Protein AF-A0A0B1T023-F1 (afdb_monomer_lite)

Foldseek 3Di:
DKAWEDEDQDPVCLVVDQQAAHEYEYQHAADDQVVLCVQLACLQVSVVSHHQEYEYEANDNDWPQDHHDDDHCVPRPHYYYYGYNVVSVVVVVCVVVVHTDMDDDDDDDDDDPDDDDDDDDDDDQAADACRPDDDDQDADDDDDPVDDCVVVPVPSVVVSVVVVVVLVVCCVVDVVSGHND

pLDDT: mean 96.01, std 2.74, range [84.12, 98.88]

Organism: Oesophagostomum dentatum (NCBI:txid61180)

InterPro domains:
  IPR007484 Peptidase M28 [PF04389] (120-168)
  IPR039866 Carboxypeptidase Q [PTHR12053] (2-171)

Radius of gyration: 23.07 Å; chains: 1; bounding box: 51×31×62 Å

Sequence (181 aa):
MEGDVVVIQSIAELQTKDLRGKIVVTAQKWNGYGQTVKFRRIAGEAAKYGASAILVKSVTPFSLYTTHTGAGARGSPIPAACITPEEADMIMRWSDRGKRVVINLNITSAESDELVLSRNLVFEIPGSTLPNEVVLLSAHMDSWDIGQGALDDGGGRAAVRAAMLAIKRLAAVDPAFRPKR

Secondary structure (DSSP, 8-state):
-EEEEEEESSTTHHHHS--TTPEEEE-PPP--HHHHGGGGG-HHHHHHTT-SEEEEEPS-SS--SS----SS-TT-SS-EEEE-HHHHHHHHHHHHTT---EEE---------S-------------SS-TT------------TTS--IIIIIHHHHHHHHHHHHHHHHHHH-GGGS---

Structure (mmCIF, N/CA/C/O backbone):
data_AF-A0A0B1T023-F1
#
_entry.id   AF-A0A0B1T023-F1
#
loop_
_atom_site.group_PDB
_atom_site.id
_atom_site.type_symbol
_atom_site.label_atom_id
_atom_site.label_alt_id
_atom_site.label_comp_id
_atom_site.label_asym_id
_atom_site.label_entity_id
_atom_site.label_seq_id
_atom_site.pdbx_PDB_ins_code
_atom_site.Cartn_x
_atom_site.Cartn_y
_atom_site.Cartn_z
_atom_site.occupancy
_atom_site.B_iso_or_equiv
_atom_site.auth_seq_id
_atom_site.auth_comp_id
_atom_site.auth_asym_id
_atom_site.auth_atom_id
_atom_site.pdbx_PDB_model_num
ATOM 1 N N . MET A 1 1 ? -3.428 0.017 23.095 1.00 94.31 1 MET A N 1
ATOM 2 C CA . MET A 1 1 ? -4.788 0.539 23.357 1.00 94.31 1 MET A CA 1
ATOM 3 C C . MET A 1 1 ? -5.791 -0.594 23.252 1.00 94.31 1 MET A C 1
ATOM 5 O O . MET A 1 1 ? -5.494 -1.574 22.591 1.00 94.31 1 MET A O 1
ATOM 9 N N . GLU A 1 2 ? -6.960 -0.473 23.864 1.00 97.00 2 GLU A N 1
ATOM 10 C CA . GLU A 1 2 ? -8.033 -1.464 23.750 1.00 97.00 2 GLU A CA 1
ATOM 11 C C . GLU A 1 2 ? -9.340 -0.747 23.411 1.00 97.00 2 GLU A C 1
ATOM 13 O O . GLU A 1 2 ? -9.563 0.362 23.898 1.00 97.00 2 GLU A O 1
ATOM 18 N N . GLY A 1 3 ? -10.178 -1.335 22.557 1.00 97.12 3 GLY A N 1
ATOM 19 C CA . GLY A 1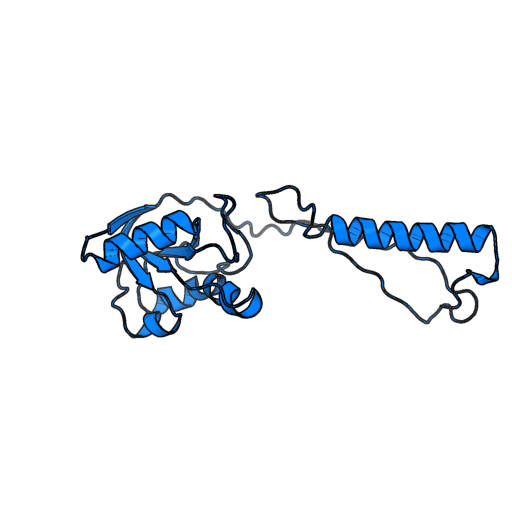 3 ? -11.423 -0.691 22.154 1.00 97.12 3 GLY A CA 1
ATOM 20 C C . GLY A 1 3 ? -12.441 -1.626 21.518 1.00 97.12 3 GLY A C 1
ATOM 21 O O . GLY A 1 3 ? -12.101 -2.644 20.911 1.00 97.12 3 GLY A O 1
ATOM 22 N N . ASP A 1 4 ? -13.709 -1.243 21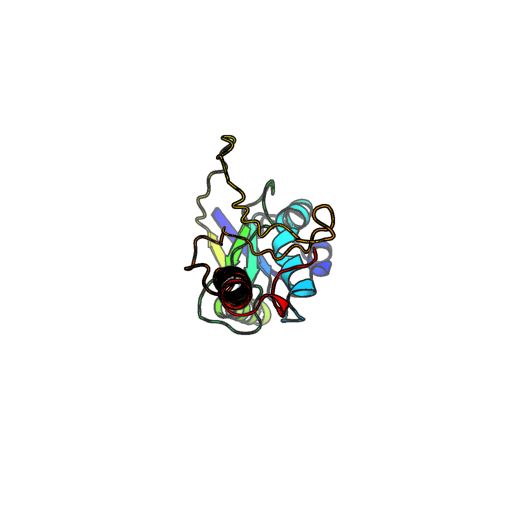.655 1.00 98.50 4 ASP A N 1
ATOM 23 C CA . ASP A 1 4 ? -14.821 -1.854 20.933 1.00 98.50 4 ASP A CA 1
ATOM 24 C C . ASP A 1 4 ? -14.682 -1.633 19.427 1.00 98.50 4 ASP A C 1
ATOM 26 O O . ASP A 1 4 ? -14.278 -0.558 18.977 1.00 98.50 4 ASP A O 1
ATOM 30 N N . VAL A 1 5 ? -15.062 -2.642 18.650 1.00 98.62 5 VAL A N 1
ATOM 31 C CA . VAL A 1 5 ? -14.980 -2.602 17.190 1.00 98.62 5 VAL A CA 1
ATOM 32 C C . VAL A 1 5 ? -16.276 -2.101 16.565 1.00 98.62 5 VAL A C 1
ATOM 34 O O . VAL A 1 5 ? -17.370 -2.530 16.934 1.00 98.62 5 VAL A O 1
ATOM 37 N N . VAL A 1 6 ? -16.142 -1.261 15.538 1.00 98.69 6 VAL A N 1
ATOM 38 C CA . VAL A 1 6 ? -17.184 -1.046 14.528 1.00 98.69 6 VAL A CA 1
ATOM 39 C C . VAL A 1 6 ? -16.657 -1.456 13.165 1.00 98.69 6 VAL A C 1
ATOM 41 O O . VAL A 1 6 ? -15.620 -0.979 12.713 1.00 98.69 6 VAL A O 1
ATOM 44 N N . VAL A 1 7 ? -17.398 -2.334 12.493 1.00 98.69 7 VAL A N 1
ATOM 45 C CA . VAL A 1 7 ? -17.078 -2.762 11.131 1.00 98.69 7 VAL A CA 1
ATOM 46 C C . VAL A 1 7 ? -17.731 -1.818 10.128 1.00 98.69 7 VAL A C 1
ATOM 48 O O . VAL A 1 7 ? -18.893 -1.461 10.311 1.00 98.69 7 VAL A O 1
ATOM 51 N N . ILE A 1 8 ? -17.029 -1.444 9.059 1.00 98.69 8 ILE A N 1
ATOM 52 C CA . ILE A 1 8 ? -17.592 -0.717 7.910 1.00 98.69 8 ILE A CA 1
ATOM 53 C C . ILE A 1 8 ? -17.310 -1.473 6.612 1.00 98.69 8 ILE A C 1
ATOM 55 O O . ILE A 1 8 ? -16.223 -2.022 6.440 1.00 98.69 8 ILE A O 1
ATOM 59 N N . GLN A 1 9 ? -18.255 -1.492 5.674 1.00 98.19 9 GLN A N 1
ATOM 60 C CA . GLN A 1 9 ? -18.055 -2.089 4.342 1.00 98.19 9 GLN A CA 1
ATOM 61 C C . GLN A 1 9 ? -17.913 -1.020 3.247 1.00 98.19 9 GLN A C 1
ATOM 63 O O . GLN A 1 9 ? -17.374 -1.287 2.172 1.00 98.19 9 GLN A O 1
ATOM 68 N N . SER A 1 10 ? -18.347 0.206 3.536 1.00 98.19 10 SER A N 1
ATOM 69 C CA . SER A 1 10 ? -18.256 1.389 2.688 1.00 98.19 10 SER A CA 1
ATOM 70 C C . SER A 1 10 ? -17.691 2.583 3.465 1.00 98.19 10 SER A C 1
ATOM 72 O O . SER A 1 10 ? -17.861 2.691 4.676 1.00 98.19 10 SER A O 1
ATOM 74 N N . ILE A 1 11 ? -17.031 3.513 2.769 1.00 98.06 11 ILE A N 1
ATOM 75 C CA . ILE A 1 11 ? -16.500 4.740 3.394 1.00 98.06 11 ILE A CA 1
ATOM 76 C C . ILE A 1 11 ? -17.640 5.645 3.899 1.00 98.06 11 ILE A C 1
ATOM 78 O O . ILE A 1 11 ? -17.478 6.333 4.900 1.00 98.06 11 ILE A O 1
ATOM 82 N N . ALA A 1 12 ? -18.810 5.609 3.251 1.00 98.06 12 ALA A N 1
ATOM 83 C CA . ALA A 1 12 ? -19.979 6.386 3.665 1.00 98.06 12 ALA A CA 1
ATOM 84 C C . ALA A 1 12 ? -20.467 6.025 5.081 1.00 98.06 12 ALA A C 1
ATOM 86 O O . ALA A 1 12 ? -20.990 6.883 5.786 1.00 98.06 12 ALA A O 1
ATOM 87 N N . GLU A 1 13 ? -20.235 4.788 5.539 1.00 98.56 13 GLU A N 1
ATOM 88 C CA . GLU A 1 13 ? -20.618 4.357 6.889 1.00 98.56 13 GLU A CA 1
ATOM 89 C C . GLU A 1 13 ? -19.864 5.088 8.009 1.00 98.56 13 GLU A C 1
ATOM 91 O O . GLU A 1 13 ? -20.314 5.041 9.154 1.00 98.56 13 GLU A O 1
ATOM 96 N N . LEU A 1 14 ? -18.769 5.801 7.701 1.00 98.12 14 LEU A N 1
ATOM 97 C CA . LEU A 1 14 ? -18.094 6.664 8.677 1.00 98.12 14 LEU A CA 1
ATOM 98 C C . LEU A 1 14 ? -19.027 7.747 9.240 1.00 98.12 14 LEU A C 1
ATOM 100 O O . LEU A 1 14 ? -18.895 8.122 10.399 1.00 98.12 14 LEU A O 1
ATOM 104 N N . GLN A 1 15 ? -19.979 8.219 8.431 1.00 97.19 15 GLN A N 1
ATOM 105 C CA . GLN A 1 15 ? -20.943 9.256 8.809 1.00 97.19 15 GLN A CA 1
ATOM 106 C C . GLN A 1 15 ? -22.160 8.710 9.552 1.00 97.19 15 GLN A C 1
ATOM 108 O O . GLN A 1 15 ? -22.822 9.450 10.275 1.00 97.19 15 GLN A O 1
ATOM 113 N N . THR A 1 16 ? -22.493 7.436 9.341 1.00 97.44 16 THR A N 1
ATOM 114 C CA . THR A 1 16 ? -23.757 6.859 9.813 1.00 97.44 16 THR A CA 1
ATOM 115 C C . THR A 1 16 ? -23.594 5.997 11.060 1.00 97.44 16 THR A C 1
ATOM 117 O O . THR A 1 16 ? -24.581 5.744 11.747 1.00 97.44 16 THR A O 1
ATOM 120 N N . LYS A 1 17 ? -22.385 5.498 11.350 1.00 97.56 17 LYS A N 1
ATOM 121 C CA . LYS A 1 17 ? -22.105 4.678 12.538 1.00 97.56 17 LYS A CA 1
ATOM 122 C C . LYS A 1 17 ? -21.493 5.513 13.659 1.00 97.56 17 LYS A C 1
ATOM 124 O O . LYS A 1 17 ? -20.743 6.448 13.410 1.00 97.56 17 LYS A O 1
ATOM 129 N N . ASP A 1 18 ? -21.774 5.139 14.907 1.00 97.75 18 ASP A N 1
ATOM 130 C CA . ASP A 1 18 ? -21.119 5.751 16.067 1.00 97.75 18 ASP A CA 1
ATOM 131 C C . ASP A 1 18 ? -19.695 5.209 16.216 1.00 97.75 18 ASP A C 1
ATOM 133 O O . ASP A 1 18 ? -19.504 4.061 16.623 1.00 97.75 18 ASP A O 1
ATOM 137 N N . LEU A 1 19 ? -18.702 6.032 15.875 1.00 98.44 19 LEU A N 1
ATOM 138 C CA . LEU A 1 19 ? -17.286 5.662 15.909 1.00 98.44 19 LEU A CA 1
ATOM 139 C C . LEU A 1 19 ? -16.563 6.136 17.173 1.00 98.44 19 LEU A C 1
ATOM 141 O O . LEU A 1 19 ? -15.397 5.795 17.358 1.00 98.44 19 LEU A O 1
ATOM 145 N N . ARG A 1 20 ? -17.225 6.898 18.054 1.00 98.31 20 ARG A N 1
ATOM 146 C CA . ARG A 1 20 ? -16.575 7.570 19.189 1.00 98.31 20 ARG A CA 1
ATOM 147 C C . ARG A 1 20 ? -15.873 6.572 20.111 1.00 98.31 20 ARG A C 1
ATOM 149 O O . ARG A 1 20 ? -16.510 5.724 20.733 1.00 98.31 20 ARG A O 1
ATOM 156 N N . GLY A 1 21 ? -14.547 6.682 20.186 1.00 98.12 21 GLY A N 1
ATOM 157 C CA . GLY A 1 21 ? -13.669 5.820 20.978 1.00 98.12 21 GLY A CA 1
ATOM 158 C C . GLY A 1 21 ? -13.440 4.419 20.399 1.00 98.12 21 GLY A C 1
ATOM 159 O O . GLY A 1 21 ? -12.708 3.634 21.000 1.00 98.12 21 GLY A O 1
ATOM 160 N N . LYS A 1 22 ? -14.028 4.086 19.245 1.00 98.69 22 LYS A N 1
ATOM 161 C CA . LYS A 1 22 ? -14.036 2.725 18.693 1.00 98.69 22 LYS A CA 1
ATOM 162 C C . LYS A 1 22 ? -12.913 2.488 17.692 1.00 98.69 22 LYS A C 1
ATOM 164 O O . LYS A 1 22 ? -12.470 3.403 16.997 1.00 98.69 22 LYS A O 1
ATOM 169 N N . ILE A 1 23 ? -12.507 1.228 17.582 1.00 98.81 23 ILE A N 1
ATOM 170 C CA . ILE A 1 23 ? -11.591 0.756 16.545 1.00 98.81 23 ILE A CA 1
ATOM 171 C C . ILE A 1 23 ? -12.423 0.435 15.304 1.00 98.81 23 ILE A C 1
ATOM 173 O O . ILE A 1 23 ? -13.300 -0.431 15.330 1.00 98.81 23 ILE A O 1
ATOM 177 N N . VAL A 1 24 ? -12.160 1.137 14.206 1.00 98.81 24 VAL A N 1
ATOM 178 C CA . VAL A 1 24 ? -12.829 0.876 12.930 1.00 98.81 24 VAL A CA 1
ATOM 179 C C . VAL A 1 24 ? -12.142 -0.295 12.244 1.00 98.81 24 VAL A C 1
ATOM 181 O O . VAL A 1 24 ? -10.935 -0.261 12.039 1.00 98.81 24 VAL A O 1
ATOM 184 N N . VAL A 1 25 ? -12.898 -1.312 11.846 1.00 98.88 25 VAL A N 1
ATOM 185 C CA . VAL A 1 25 ? -12.404 -2.405 10.999 1.00 98.88 25 VAL A CA 1
ATOM 186 C C . VAL A 1 25 ? -13.079 -2.296 9.641 1.00 98.88 25 VAL A C 1
ATOM 188 O O . VAL A 1 25 ? -14.305 -2.317 9.547 1.00 98.88 25 VAL A O 1
ATOM 191 N N . THR A 1 26 ? -12.307 -2.167 8.568 1.00 98.69 26 THR A N 1
ATOM 192 C CA . THR A 1 26 ? -12.884 -2.164 7.221 1.00 98.69 26 THR A CA 1
ATOM 193 C C . THR A 1 26 ? -13.065 -3.604 6.743 1.00 98.69 26 THR A C 1
ATOM 195 O O . THR A 1 26 ? -12.195 -4.442 6.946 1.00 98.69 26 THR A O 1
ATOM 198 N N . ALA A 1 27 ? -14.195 -3.904 6.111 1.00 98.19 27 ALA A N 1
ATOM 199 C CA . ALA A 1 27 ? -14.528 -5.209 5.538 1.00 98.19 27 ALA A CA 1
ATOM 200 C C . ALA A 1 27 ? -15.093 -5.042 4.118 1.00 98.19 27 ALA A C 1
ATOM 202 O O . ALA A 1 27 ? -16.066 -5.673 3.710 1.00 98.19 27 ALA A O 1
ATOM 203 N N . GLN A 1 28 ? -14.494 -4.128 3.357 1.00 97.75 28 GLN A N 1
ATOM 204 C CA . GLN A 1 28 ? -14.904 -3.821 1.996 1.00 97.75 28 GLN A CA 1
ATOM 205 C C . GLN A 1 28 ? -14.749 -5.029 1.065 1.00 97.75 28 GLN A C 1
ATOM 207 O O . GLN A 1 28 ? -13.818 -5.833 1.188 1.00 97.75 28 GLN A O 1
ATOM 212 N N . LYS A 1 29 ? -15.632 -5.123 0.069 1.00 96.75 29 LYS A N 1
ATOM 213 C CA . LYS A 1 29 ? -15.466 -6.068 -1.040 1.00 96.75 29 LYS A CA 1
ATOM 214 C C . LYS A 1 29 ? -14.379 -5.571 -1.994 1.00 96.75 29 LYS A C 1
ATOM 216 O O . LYS A 1 29 ? -14.196 -4.365 -2.179 1.00 96.75 29 LYS A O 1
ATOM 221 N N . TRP A 1 30 ? -13.667 -6.505 -2.618 1.00 96.62 30 TRP A N 1
ATOM 222 C CA . TRP A 1 30 ? -12.748 -6.169 -3.700 1.00 96.62 30 TRP A CA 1
ATOM 223 C C . TRP A 1 30 ? -13.525 -5.597 -4.891 1.00 96.62 30 TRP A C 1
ATOM 225 O O . TRP A 1 30 ? -14.492 -6.202 -5.347 1.00 96.62 30 TRP A O 1
ATOM 235 N N . ASN A 1 31 ? -13.093 -4.440 -5.394 1.00 96.00 31 ASN A N 1
ATOM 236 C CA . ASN A 1 31 ? -13.679 -3.799 -6.573 1.00 96.00 31 ASN A CA 1
ATOM 237 C C . ASN A 1 31 ? -12.587 -3.156 -7.445 1.00 96.00 31 ASN A C 1
ATOM 239 O O . ASN A 1 31 ? -12.691 -2.010 -7.885 1.00 96.00 31 ASN A O 1
ATOM 243 N N . GLY A 1 32 ? -11.481 -3.883 -7.615 1.00 97.56 32 GLY A N 1
ATOM 244 C CA . GLY A 1 32 ? -10.278 -3.375 -8.265 1.00 97.56 32 GLY A CA 1
ATOM 245 C C . GLY A 1 32 ? -9.433 -2.477 -7.357 1.00 97.56 32 GLY A C 1
ATOM 246 O O . GLY A 1 32 ? -9.931 -1.801 -6.451 1.00 97.56 32 GLY A O 1
ATOM 247 N N . TYR A 1 33 ? -8.127 -2.441 -7.635 1.00 96.62 33 TYR A N 1
ATOM 248 C CA . TYR A 1 33 ? -7.147 -1.765 -6.781 1.00 96.62 33 TYR A CA 1
ATOM 249 C C . TYR A 1 33 ? -7.496 -0.289 -6.553 1.00 96.62 33 TYR A C 1
ATOM 251 O O . TYR A 1 33 ? -7.549 0.163 -5.414 1.00 96.62 33 TYR A O 1
ATOM 259 N N . GLY A 1 34 ? -7.805 0.456 -7.622 1.00 97.25 34 GLY A N 1
ATOM 260 C CA . GLY A 1 34 ? -8.056 1.900 -7.547 1.00 97.25 34 GLY A CA 1
ATOM 261 C C . GLY A 1 34 ? -9.245 2.299 -6.664 1.00 97.25 34 GLY A C 1
ATOM 262 O O . GLY A 1 34 ? -9.216 3.362 -6.045 1.00 97.25 34 GLY A O 1
ATOM 263 N N . GLN A 1 35 ? -10.276 1.454 -6.558 1.00 97.25 35 GLN A N 1
ATOM 264 C CA . GLN A 1 35 ? -11.399 1.711 -5.652 1.00 97.25 35 GLN A CA 1
ATOM 265 C C . GLN A 1 35 ? -11.093 1.222 -4.237 1.00 97.25 35 GLN A C 1
ATOM 267 O O . GLN A 1 35 ? -11.305 1.957 -3.274 1.00 97.25 35 GLN A O 1
ATOM 272 N N . THR A 1 36 ? -10.554 0.010 -4.098 1.00 97.75 36 THR A N 1
ATOM 273 C CA . THR A 1 36 ? -10.318 -0.605 -2.787 1.00 97.75 36 THR A CA 1
ATOM 274 C C . THR A 1 36 ? -9.192 0.092 -2.008 1.00 97.75 36 THR A C 1
ATOM 276 O O . THR A 1 36 ? -9.291 0.222 -0.789 1.00 97.75 36 THR A O 1
ATOM 279 N N . VAL A 1 37 ? -8.170 0.645 -2.675 1.00 97.69 37 VAL A N 1
ATOM 280 C CA . VAL A 1 37 ? -7.057 1.358 -2.014 1.00 97.69 37 VAL A CA 1
ATOM 281 C C . VAL A 1 37 ? -7.497 2.625 -1.273 1.00 97.69 37 VAL A C 1
ATOM 283 O O . VAL A 1 37 ? -6.799 3.086 -0.371 1.00 97.69 37 VAL A O 1
ATOM 286 N N . LYS A 1 38 ? -8.678 3.176 -1.588 1.00 97.81 38 LYS A N 1
ATOM 287 C CA . LYS A 1 38 ? -9.225 4.361 -0.908 1.00 97.81 38 LYS A CA 1
ATOM 288 C C . LYS A 1 38 ? -9.393 4.138 0.597 1.00 97.81 38 LYS A C 1
ATOM 290 O O . LYS A 1 38 ? -9.134 5.057 1.365 1.00 97.81 38 LYS A O 1
ATOM 295 N N . PHE A 1 39 ? -9.719 2.916 1.028 1.00 98.31 39 PHE A N 1
ATOM 296 C CA . PHE A 1 39 ? -9.842 2.568 2.449 1.00 98.31 39 PHE A CA 1
ATOM 297 C C . PHE A 1 39 ? -8.514 2.673 3.218 1.00 98.31 39 PHE A C 1
ATOM 299 O O . PHE A 1 39 ? -8.521 2.889 4.423 1.00 98.31 39 PHE A O 1
ATOM 306 N N . ARG A 1 40 ? -7.356 2.613 2.546 1.00 97.12 40 ARG A N 1
ATOM 307 C CA . ARG A 1 40 ? -6.052 2.830 3.199 1.00 97.12 40 ARG A CA 1
ATOM 308 C C . ARG A 1 40 ? -5.830 4.293 3.611 1.00 97.12 40 ARG A C 1
ATOM 310 O O . ARG A 1 40 ? -4.931 4.576 4.392 1.00 97.12 40 ARG A O 1
ATOM 317 N N . ARG A 1 41 ? -6.634 5.224 3.079 1.00 97.06 41 ARG A N 1
ATOM 318 C CA . ARG A 1 41 ? -6.459 6.681 3.220 1.00 97.06 41 ARG A CA 1
ATOM 319 C C . ARG A 1 41 ? -7.477 7.360 4.136 1.00 97.06 41 ARG A C 1
ATOM 321 O O . ARG A 1 41 ? -7.475 8.580 4.241 1.00 97.06 41 ARG A O 1
ATOM 328 N N . ILE A 1 42 ? -8.359 6.598 4.783 1.00 97.94 42 ILE A N 1
ATOM 329 C CA . ILE A 1 42 ? -9.476 7.167 5.558 1.00 97.94 42 ILE A CA 1
ATOM 330 C C . ILE A 1 42 ? -9.187 7.318 7.054 1.00 97.94 42 ILE A C 1
ATOM 332 O O . ILE A 1 42 ? -10.087 7.705 7.786 1.00 97.94 42 ILE A O 1
ATOM 336 N N . ALA A 1 43 ? -7.966 7.051 7.527 1.00 97.81 43 ALA A N 1
ATOM 337 C CA . ALA A 1 43 ? -7.638 7.149 8.953 1.00 97.81 43 ALA A CA 1
ATOM 338 C C . ALA A 1 43 ? -7.921 8.555 9.519 1.00 97.81 43 ALA A C 1
ATOM 340 O O . ALA A 1 43 ? -8.653 8.697 10.497 1.00 97.81 43 ALA A O 1
ATOM 341 N N . GLY A 1 44 ? -7.450 9.601 8.831 1.00 97.88 44 GLY A N 1
ATOM 342 C CA . GLY A 1 44 ? -7.730 10.986 9.218 1.00 97.88 44 GLY A CA 1
ATOM 343 C C . GLY A 1 44 ? -9.210 11.368 9.116 1.00 97.88 44 GLY A C 1
ATOM 344 O O . GLY A 1 44 ? -9.684 12.175 9.907 1.00 97.88 44 GLY A O 1
ATOM 345 N N . GLU A 1 45 ? -9.959 10.774 8.184 1.00 98.00 45 GLU A N 1
ATOM 346 C CA . GLU A 1 45 ? -11.401 11.018 8.059 1.00 98.00 45 GLU A CA 1
ATOM 347 C C . GLU A 1 45 ? -12.182 10.333 9.186 1.00 98.00 45 GLU A C 1
ATOM 349 O O . GLU A 1 45 ? -13.002 10.966 9.840 1.00 98.00 45 GLU A O 1
ATOM 354 N N . ALA A 1 46 ? -11.876 9.068 9.482 1.00 98.50 46 ALA A N 1
ATOM 355 C CA . ALA A 1 46 ? -12.478 8.325 10.584 1.00 98.50 46 ALA A CA 1
ATOM 356 C C . ALA A 1 46 ? -12.228 9.010 11.939 1.00 98.50 46 ALA A C 1
ATOM 358 O O . ALA A 1 46 ? -13.122 9.044 12.788 1.00 98.50 46 ALA A O 1
ATOM 359 N N . ALA A 1 47 ? -11.050 9.617 12.122 1.00 98.38 47 ALA A N 1
ATOM 360 C CA . ALA A 1 47 ? -10.726 10.385 13.320 1.00 98.38 47 ALA A CA 1
ATOM 361 C C . ALA A 1 47 ? -11.677 11.573 13.553 1.00 98.38 47 ALA A C 1
ATOM 363 O O . ALA A 1 47 ? -12.041 11.840 14.697 1.00 98.38 47 ALA A O 1
ATOM 364 N N . LYS A 1 48 ? -12.150 12.250 12.494 1.00 98.19 48 LYS A N 1
ATOM 365 C CA . LYS A 1 48 ? -13.120 13.362 12.613 1.00 98.19 48 LYS A CA 1
ATOM 366 C C . LYS A 1 48 ? -14.456 12.916 13.211 1.00 98.19 48 LYS A C 1
ATOM 368 O O . LYS A 1 48 ? -15.135 13.713 13.848 1.00 98.19 48 LYS A O 1
ATOM 373 N N . TYR A 1 49 ? -14.810 11.645 13.031 1.00 98.31 49 TYR A N 1
ATOM 374 C CA . TYR A 1 49 ? -16.008 11.020 13.598 1.00 98.31 49 TYR A CA 1
ATOM 375 C C . TYR A 1 49 ? -15.747 10.342 14.957 1.00 98.31 49 TYR A C 1
ATOM 377 O O . TYR A 1 49 ? -1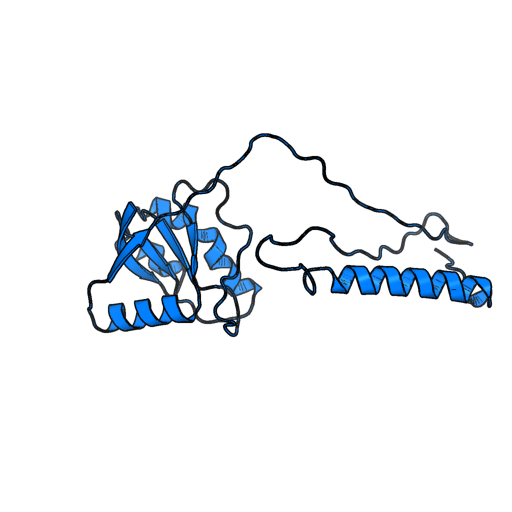6.636 9.707 15.523 1.00 98.31 49 TYR A O 1
ATOM 385 N N . GLY A 1 50 ? -14.539 10.493 15.512 1.00 98.06 50 GLY A N 1
ATOM 386 C CA . GLY A 1 50 ? -14.176 10.029 16.849 1.00 98.06 50 GLY A CA 1
ATOM 387 C C . GLY A 1 50 ? -13.615 8.610 16.920 1.00 98.06 50 GLY A C 1
ATOM 388 O O . GLY A 1 50 ? -13.470 8.102 18.032 1.00 98.06 50 GLY A O 1
ATOM 389 N N . ALA A 1 51 ? -13.294 7.972 15.787 1.00 98.69 51 ALA A N 1
ATOM 390 C CA . ALA A 1 51 ? -12.578 6.695 15.792 1.00 98.69 51 ALA A CA 1
ATOM 391 C C . ALA A 1 51 ? -11.256 6.821 16.562 1.00 98.69 51 ALA A C 1
ATOM 393 O O . ALA A 1 51 ? -10.591 7.850 16.483 1.00 98.69 51 ALA A O 1
ATOM 394 N N . SER A 1 52 ? -10.867 5.773 17.286 1.00 98.25 52 SER A N 1
ATOM 395 C CA . SER A 1 52 ? -9.632 5.750 18.080 1.00 98.25 52 SER A CA 1
ATOM 396 C C . SER A 1 52 ? -8.480 5.031 17.368 1.00 98.25 52 SER A C 1
ATOM 398 O O . SER A 1 52 ? -7.317 5.305 17.652 1.00 98.25 52 SER A O 1
ATOM 400 N N . ALA A 1 53 ? -8.793 4.151 16.414 1.00 98.38 53 ALA A N 1
ATOM 401 C CA . ALA A 1 53 ? -7.855 3.512 15.494 1.00 98.38 53 ALA A CA 1
ATOM 402 C C . ALA A 1 53 ? -8.599 2.995 14.255 1.00 98.38 53 ALA A C 1
ATOM 404 O O . ALA A 1 53 ? -9.829 2.873 14.270 1.00 98.38 53 ALA A O 1
ATOM 405 N N . ILE A 1 54 ? -7.858 2.625 13.208 1.00 98.44 54 ILE A N 1
ATOM 406 C CA . ILE A 1 54 ? -8.417 1.919 12.052 1.00 98.44 54 ILE A CA 1
ATOM 407 C C . ILE A 1 54 ? -7.577 0.705 11.643 1.00 98.44 54 ILE A C 1
ATOM 409 O O . ILE A 1 54 ? -6.358 0.773 11.511 1.00 98.44 54 ILE A O 1
ATOM 413 N N . LEU A 1 55 ? -8.251 -0.414 11.401 1.00 98.62 55 LEU A N 1
ATOM 414 C CA . LEU A 1 55 ? -7.693 -1.629 10.829 1.00 98.62 55 LEU A CA 1
ATOM 415 C C . LEU A 1 55 ? -8.313 -1.847 9.454 1.00 98.62 55 LEU A C 1
ATOM 417 O O . LEU A 1 55 ? -9.516 -2.063 9.310 1.00 98.62 55 LEU A O 1
ATOM 421 N N . VAL A 1 56 ? -7.485 -1.748 8.426 1.00 98.50 56 VAL A N 1
ATOM 422 C CA . VAL A 1 56 ? -7.912 -1.799 7.034 1.00 98.50 56 VAL A CA 1
ATOM 423 C C . VAL A 1 56 ? -7.772 -3.226 6.522 1.00 98.50 56 VAL A C 1
ATOM 425 O O . VAL A 1 56 ? -6.681 -3.795 6.548 1.00 98.50 56 VAL A O 1
ATOM 428 N N . LYS A 1 57 ? -8.852 -3.815 6.007 1.00 98.50 57 LYS A N 1
ATOM 429 C CA . LYS A 1 57 ? -8.763 -5.063 5.245 1.00 98.50 57 LYS A CA 1
ATOM 430 C C . LYS A 1 57 ? -7.815 -4.870 4.070 1.00 98.50 57 LYS A C 1
ATOM 432 O O . LYS A 1 57 ? -7.997 -3.948 3.270 1.00 98.50 57 LYS A O 1
ATOM 437 N N . SER A 1 58 ? -6.829 -5.754 3.968 1.00 97.94 58 SER A N 1
ATOM 438 C CA . SER A 1 58 ? -5.801 -5.712 2.930 1.00 97.94 58 SER A CA 1
ATOM 439 C C . SER A 1 58 ? -6.391 -5.546 1.526 1.00 97.94 58 SER A C 1
ATOM 441 O O . SER A 1 58 ? -7.377 -6.183 1.153 1.00 97.94 58 SER A O 1
ATOM 443 N N . VAL A 1 59 ? -5.776 -4.662 0.737 1.00 97.12 59 VAL A N 1
ATOM 444 C CA . VAL A 1 59 ? -6.261 -4.238 -0.587 1.00 97.12 59 VAL A CA 1
ATOM 445 C C . VAL A 1 59 ? -5.858 -5.277 -1.637 1.00 97.12 59 VAL A C 1
ATOM 447 O O . VAL A 1 59 ? -4.966 -5.042 -2.443 1.00 97.12 59 VAL A O 1
ATOM 450 N N . THR A 1 60 ? -6.453 -6.463 -1.594 1.00 95.69 60 THR A N 1
ATOM 451 C CA . THR A 1 60 ? -6.097 -7.583 -2.478 1.00 95.69 60 THR A CA 1
ATOM 452 C C . THR A 1 60 ? -7.343 -8.380 -2.881 1.00 95.69 60 THR A C 1
ATOM 454 O O . THR A 1 60 ? -8.274 -8.479 -2.077 1.00 95.69 60 THR A O 1
ATOM 457 N N . PRO A 1 61 ? -7.409 -8.934 -4.109 1.00 95.00 61 PRO A N 1
ATOM 458 C CA . PRO A 1 61 ? -8.521 -9.790 -4.529 1.00 95.00 61 PRO A CA 1
ATOM 459 C C . PRO A 1 61 ? -8.535 -11.157 -3.836 1.00 95.00 61 PRO A C 1
ATOM 461 O O . PRO A 1 61 ? -9.602 -11.742 -3.677 1.00 95.00 61 PRO A O 1
ATOM 464 N N . PHE A 1 62 ? -7.370 -11.669 -3.437 1.00 92.50 62 PHE A N 1
ATOM 465 C CA . PHE A 1 62 ? -7.222 -12.939 -2.726 1.00 92.50 62 PHE A CA 1
ATOM 466 C C . PHE A 1 62 ? -6.182 -12.801 -1.615 1.00 92.50 62 PHE A C 1
ATOM 468 O O . PHE A 1 62 ? -5.311 -11.931 -1.666 1.00 92.50 62 PHE A O 1
ATOM 475 N N . SER A 1 63 ? -6.279 -13.650 -0.599 1.00 92.94 63 SER A N 1
ATOM 476 C CA . SER A 1 63 ? -5.366 -13.614 0.535 1.00 92.94 63 SER A CA 1
ATOM 477 C C . SER A 1 63 ? -4.209 -14.589 0.359 1.00 92.94 63 SER A C 1
ATOM 479 O O . SER A 1 63 ? -4.382 -15.691 -0.159 1.00 92.94 63 SER A O 1
ATOM 481 N N . LEU A 1 64 ? -3.042 -14.179 0.844 1.00 92.19 64 LEU A N 1
ATOM 482 C CA . LEU A 1 64 ? -1.891 -15.044 1.100 1.00 92.19 64 LEU A CA 1
ATOM 483 C C . LEU A 1 64 ? -1.651 -15.220 2.607 1.00 92.19 64 LEU A C 1
ATOM 485 O O . LEU A 1 64 ? -0.570 -15.633 3.014 1.00 92.19 64 LEU A O 1
ATOM 489 N N . TYR A 1 65 ? -2.640 -14.864 3.434 1.00 93.69 65 TYR A N 1
ATOM 490 C CA . TYR A 1 65 ? -2.498 -14.734 4.884 1.00 93.69 65 TYR A CA 1
ATOM 491 C C . TYR A 1 65 ? -1.404 -13.731 5.291 1.00 93.69 65 TYR A C 1
ATOM 493 O O . TYR A 1 65 ? -0.721 -13.872 6.304 1.00 93.69 65 TYR A O 1
ATOM 501 N N . THR A 1 66 ? -1.235 -12.696 4.470 1.00 93.44 66 THR A N 1
ATOM 502 C CA . THR A 1 66 ? -0.311 -11.583 4.685 1.00 93.44 66 THR A CA 1
ATOM 503 C C . THR A 1 66 ? -1.064 -10.263 4.615 1.00 93.44 66 THR A C 1
ATOM 505 O O . THR A 1 66 ? -2.135 -10.156 4.006 1.00 93.44 66 THR A O 1
ATOM 508 N N . THR A 1 67 ? -0.515 -9.239 5.262 1.00 95.38 67 THR A N 1
ATOM 509 C CA . THR A 1 67 ? -1.062 -7.887 5.189 1.00 95.38 67 THR A CA 1
ATOM 510 C C . THR A 1 67 ? -0.552 -7.177 3.941 1.00 95.38 67 THR A C 1
ATOM 512 O O . THR A 1 67 ? 0.552 -7.423 3.465 1.00 95.38 67 THR A O 1
ATOM 515 N N . HIS A 1 68 ? -1.358 -6.272 3.392 1.00 96.19 68 HIS A N 1
ATOM 516 C CA . HIS A 1 68 ? -0.966 -5.459 2.246 1.00 96.19 68 HIS A CA 1
ATOM 517 C C . HIS A 1 68 ? -0.686 -4.023 2.692 1.00 96.19 68 HIS A C 1
ATOM 519 O O . HIS A 1 68 ? -1.585 -3.177 2.718 1.00 96.19 68 HIS A O 1
ATOM 525 N N . THR A 1 69 ? 0.571 -3.768 3.064 1.00 95.25 69 THR A N 1
ATOM 526 C CA . THR A 1 69 ? 1.021 -2.442 3.503 1.00 95.25 69 THR A CA 1
ATOM 527 C C . THR A 1 69 ? 0.952 -1.403 2.379 1.00 95.25 69 THR A C 1
ATOM 529 O O . THR A 1 69 ? 0.744 -1.709 1.202 1.00 95.25 69 THR A O 1
ATOM 532 N N . GLY A 1 70 ? 1.086 -0.138 2.757 1.00 95.19 70 GLY A N 1
ATOM 533 C CA . GLY A 1 70 ? 1.376 0.934 1.827 1.00 95.19 70 GLY A CA 1
ATOM 534 C C . GLY A 1 70 ? 1.010 2.317 2.347 1.00 95.19 70 GLY A C 1
ATOM 535 O O . GLY A 1 70 ? 0.386 2.473 3.395 1.00 95.19 70 GLY A O 1
ATOM 536 N N . ALA A 1 71 ? 1.348 3.342 1.569 1.00 93.81 71 ALA A N 1
ATOM 537 C CA . ALA A 1 71 ? 1.076 4.723 1.940 1.00 93.81 71 ALA A CA 1
ATOM 538 C C . ALA A 1 71 ? -0.436 4.985 2.070 1.00 93.81 71 ALA A C 1
ATOM 540 O O . ALA A 1 71 ? -1.235 4.580 1.211 1.00 93.81 71 ALA A O 1
ATOM 541 N N . GLY A 1 72 ? -0.823 5.717 3.117 1.00 92.00 72 GLY A N 1
ATOM 542 C CA . GLY A 1 72 ? -2.200 6.190 3.273 1.00 92.00 72 GLY A CA 1
ATOM 543 C C . GLY A 1 72 ? -2.557 6.832 4.612 1.00 92.00 72 GLY A C 1
ATOM 544 O O . GLY A 1 72 ? -3.508 7.602 4.649 1.00 92.00 72 GLY A O 1
ATOM 545 N N . ALA A 1 73 ? -1.788 6.589 5.676 1.00 92.94 73 ALA A N 1
ATOM 546 C CA . ALA A 1 73 ? -2.094 7.112 7.012 1.00 92.94 73 ALA A CA 1
ATOM 547 C C . ALA A 1 73 ? -1.030 8.064 7.591 1.00 92.94 73 ALA A C 1
ATOM 549 O O . ALA A 1 73 ? -1.089 8.398 8.771 1.00 92.94 73 ALA A O 1
ATOM 550 N N . ARG A 1 74 ? -0.061 8.513 6.782 1.00 91.12 74 ARG A N 1
ATOM 551 C CA . ARG A 1 74 ? 0.954 9.483 7.224 1.00 91.12 74 ARG A CA 1
ATOM 552 C C . ARG A 1 74 ? 0.275 10.774 7.699 1.00 91.12 74 ARG A C 1
ATOM 554 O O . ARG A 1 74 ? -0.599 11.285 7.002 1.00 91.12 74 ARG A O 1
ATOM 561 N N . GLY A 1 75 ? 0.661 11.273 8.874 1.00 90.00 75 GLY A N 1
ATOM 562 C CA . GLY A 1 75 ? 0.049 12.452 9.500 1.00 90.00 75 GLY A CA 1
ATOM 563 C C . GLY A 1 75 ? -1.364 12.235 10.062 1.00 90.00 75 GLY A C 1
ATOM 564 O O . GLY A 1 75 ? -2.007 13.197 10.475 1.00 90.00 75 GLY A O 1
ATOM 565 N N . SER A 1 76 ? -1.878 10.998 10.078 1.00 93.81 76 SER A N 1
ATOM 566 C CA . SER A 1 76 ? -3.148 10.679 10.739 1.00 93.81 76 SER A CA 1
ATOM 567 C C . SER A 1 76 ? -3.030 10.866 12.259 1.00 93.81 76 SER A C 1
ATOM 569 O O . SER A 1 76 ? -2.055 10.391 12.840 1.00 93.81 76 SER A O 1
ATOM 571 N N . PRO A 1 77 ? -4.029 11.469 12.935 1.00 95.06 77 PRO A N 1
ATOM 572 C CA . PRO A 1 77 ? -4.022 11.620 14.393 1.00 95.06 77 PRO A CA 1
ATOM 573 C C . PRO A 1 77 ? -4.337 10.313 15.139 1.00 95.06 77 PRO A C 1
ATOM 575 O O . PRO A 1 77 ? -4.240 10.268 16.362 1.00 95.06 77 PRO A O 1
ATOM 578 N N . ILE A 1 78 ? -4.745 9.261 14.418 1.00 96.56 78 ILE A N 1
ATOM 579 C CA . ILE A 1 78 ? -5.038 7.936 14.973 1.00 96.56 78 ILE A CA 1
ATOM 580 C C . ILE A 1 78 ? -4.206 6.856 14.278 1.00 96.56 78 ILE A C 1
ATOM 582 O O . ILE A 1 78 ? -3.953 6.975 13.070 1.00 96.56 78 ILE A O 1
ATOM 586 N N . PRO A 1 79 ? -3.813 5.791 15.000 1.00 96.38 79 PRO A N 1
ATOM 587 C CA . PRO A 1 79 ? -3.065 4.687 14.423 1.00 96.38 79 PRO A CA 1
ATOM 588 C C . PRO A 1 79 ? -3.887 3.949 13.365 1.00 96.38 79 PRO A C 1
ATOM 590 O O . PRO A 1 79 ? -5.102 3.759 13.494 1.00 96.38 79 PRO A O 1
ATOM 593 N N . ALA A 1 80 ? -3.190 3.502 12.324 1.00 96.81 80 ALA A N 1
ATOM 594 C CA . ALA A 1 80 ? -3.756 2.737 11.229 1.00 96.81 80 ALA A CA 1
ATOM 595 C C . ALA A 1 80 ? -2.849 1.555 10.886 1.00 96.81 80 ALA A C 1
ATOM 597 O O . ALA A 1 80 ? -1.639 1.722 10.754 1.00 96.81 80 ALA A O 1
ATOM 598 N N . ALA A 1 81 ? -3.435 0.378 10.693 1.00 96.94 81 ALA A N 1
ATOM 599 C CA . ALA A 1 81 ? -2.724 -0.800 10.205 1.00 96.94 81 ALA A CA 1
ATOM 600 C C . ALA A 1 81 ? -3.582 -1.566 9.201 1.00 96.94 81 ALA A C 1
ATOM 602 O O . ALA A 1 81 ? -4.800 -1.399 9.155 1.00 96.94 81 ALA A O 1
ATOM 603 N N . CYS A 1 82 ? -2.950 -2.412 8.392 1.00 97.12 82 CYS A N 1
ATOM 604 C CA . CYS A 1 82 ? -3.672 -3.376 7.570 1.00 97.12 82 CYS A CA 1
ATOM 605 C C . CYS A 1 82 ? -3.776 -4.713 8.308 1.00 97.12 82 CYS A C 1
ATOM 607 O O . CYS A 1 82 ? -2.828 -5.119 8.972 1.00 97.12 82 CYS A O 1
ATOM 609 N N . ILE A 1 83 ? -4.904 -5.398 8.145 1.00 98.00 83 ILE A N 1
ATOM 610 C CA . ILE A 1 83 ? -5.132 -6.771 8.614 1.00 98.00 83 ILE A CA 1
ATOM 611 C C . ILE A 1 83 ? -5.437 -7.685 7.428 1.00 98.00 83 ILE A C 1
ATOM 613 O O . ILE A 1 83 ? -5.740 -7.216 6.318 1.00 98.00 83 ILE A O 1
ATOM 617 N N . THR A 1 84 ? -5.331 -8.992 7.633 1.00 97.94 84 THR A N 1
ATOM 618 C CA . THR A 1 84 ? -5.621 -9.968 6.578 1.00 97.94 84 THR A CA 1
ATOM 619 C C . THR A 1 84 ? -7.106 -9.928 6.180 1.00 97.94 84 THR A C 1
ATOM 621 O O . THR A 1 84 ? -7.965 -9.527 6.978 1.00 97.94 84 THR A O 1
ATOM 624 N N . PRO A 1 85 ? -7.455 -10.328 4.942 1.00 98.06 85 PRO A N 1
ATOM 625 C CA . PRO A 1 85 ? -8.846 -10.526 4.548 1.00 98.06 85 PRO A CA 1
ATOM 626 C C . PRO A 1 85 ? -9.616 -11.459 5.489 1.00 98.06 85 PRO A C 1
ATOM 628 O O . PRO A 1 85 ? -10.767 -11.176 5.816 1.00 98.06 85 PRO A O 1
ATOM 631 N N . GLU A 1 86 ? -8.970 -12.525 5.961 1.00 98.12 86 GLU A N 1
ATOM 632 C CA . GLU A 1 86 ? -9.536 -13.514 6.874 1.00 98.12 86 GLU A CA 1
ATOM 633 C C . GLU A 1 86 ? -9.961 -12.897 8.205 1.00 98.12 86 GLU A C 1
ATOM 635 O O . GLU A 1 86 ? -11.089 -13.124 8.647 1.00 98.12 86 GLU A O 1
ATOM 640 N N . GLU A 1 87 ? -9.079 -12.112 8.830 1.00 98.25 87 GLU A N 1
ATOM 641 C CA . GLU A 1 87 ? -9.348 -11.447 10.108 1.00 98.25 87 GLU A CA 1
ATOM 642 C C . GLU A 1 87 ? -10.490 -10.441 9.975 1.00 98.25 87 GLU A C 1
ATOM 644 O O . GLU A 1 87 ? -11.432 -10.470 10.768 1.00 98.25 87 GLU A O 1
ATOM 649 N N . ALA A 1 88 ? -10.449 -9.594 8.942 1.00 98.44 88 ALA A N 1
ATOM 650 C CA . ALA A 1 88 ? -11.502 -8.616 8.688 1.00 98.44 88 ALA A CA 1
ATOM 651 C C . ALA A 1 88 ? -12.867 -9.292 8.488 1.00 98.44 88 ALA A C 1
ATOM 653 O O . ALA A 1 88 ? -13.863 -8.895 9.099 1.00 98.44 88 ALA A O 1
ATOM 654 N N . ASP A 1 89 ? -12.912 -10.357 7.684 1.00 97.81 89 ASP A N 1
ATOM 655 C CA . ASP A 1 89 ? -14.152 -11.076 7.401 1.00 97.81 89 ASP A CA 1
ATOM 656 C C . ASP A 1 89 ? -14.632 -11.885 8.615 1.00 97.81 89 ASP A C 1
ATOM 658 O O . ASP A 1 89 ? -15.836 -12.026 8.830 1.00 97.81 89 ASP A O 1
ATOM 662 N N . MET A 1 90 ? -13.722 -12.404 9.445 1.00 98.19 90 MET A N 1
ATOM 663 C CA . MET A 1 90 ? -14.063 -13.047 10.717 1.00 98.19 90 MET A CA 1
ATOM 664 C C . MET A 1 90 ? -14.710 -12.058 11.688 1.00 98.19 90 MET A C 1
ATOM 666 O O . MET A 1 90 ? -15.773 -12.357 12.240 1.00 98.19 90 MET A O 1
ATOM 670 N N . ILE A 1 91 ? -14.098 -10.885 11.863 1.00 98.69 91 ILE A N 1
ATOM 671 C CA . ILE A 1 91 ? -14.606 -9.814 12.725 1.00 98.69 91 ILE A CA 1
ATOM 672 C C . ILE A 1 91 ? -15.981 -9.350 12.236 1.00 98.69 91 ILE A C 1
ATOM 674 O O . ILE A 1 91 ? -16.909 -9.255 13.041 1.00 98.69 91 ILE A O 1
ATOM 678 N N . MET A 1 92 ? -16.145 -9.147 10.924 1.00 98.50 92 MET A N 1
ATOM 679 C CA . MET A 1 92 ? -17.438 -8.830 10.313 1.00 98.50 92 MET A CA 1
ATOM 680 C C . MET A 1 92 ? -18.490 -9.887 10.653 1.00 98.50 92 MET A C 1
ATOM 682 O O . MET A 1 92 ? -19.528 -9.549 11.211 1.00 98.50 92 MET A O 1
ATOM 686 N N . ARG A 1 93 ? -18.197 -11.179 10.447 1.00 98.56 93 ARG A N 1
ATOM 687 C CA . ARG A 1 93 ? -19.140 -12.263 10.777 1.00 98.56 93 ARG A CA 1
ATOM 688 C C . ARG A 1 93 ? -19.514 -12.309 12.261 1.00 98.56 93 ARG A C 1
ATOM 690 O O . ARG A 1 93 ? -20.621 -12.730 12.593 1.00 98.56 93 ARG A O 1
ATOM 697 N N . TRP A 1 94 ? -18.613 -11.963 13.183 1.00 98.50 94 TRP A N 1
ATOM 698 C CA . TRP A 1 94 ? -18.967 -11.846 14.605 1.00 98.50 94 TRP A CA 1
ATOM 699 C C . TRP A 1 94 ? -19.860 -10.638 14.876 1.00 98.50 94 TRP A C 1
ATOM 701 O O . TRP A 1 94 ? -20.860 -10.789 15.580 1.00 98.50 94 TRP A O 1
ATOM 711 N N . SER A 1 95 ? -19.542 -9.488 14.282 1.00 97.31 95 SER A N 1
ATOM 712 C CA . SER A 1 95 ? -20.345 -8.270 14.397 1.00 97.31 95 SER A CA 1
ATOM 713 C C . SER A 1 95 ? -21.761 -8.464 13.839 1.00 97.31 95 SER A C 1
ATOM 715 O O . SER A 1 95 ? -22.725 -8.148 14.532 1.00 97.31 95 SER A O 1
ATOM 717 N N . ASP A 1 96 ? -21.903 -9.105 12.674 1.00 97.62 96 ASP A N 1
ATOM 718 C CA . ASP A 1 96 ? -23.196 -9.427 12.045 1.00 97.62 96 ASP A CA 1
ATOM 719 C C . ASP A 1 96 ? -24.057 -10.362 12.910 1.00 97.62 96 ASP A C 1
ATOM 721 O O . ASP A 1 96 ? -25.284 -10.317 12.873 1.00 97.62 96 ASP A O 1
ATOM 725 N N . ARG A 1 97 ? -23.422 -11.198 13.742 1.00 98.25 97 ARG A N 1
ATOM 726 C CA . ARG A 1 97 ? -24.095 -12.050 14.739 1.00 98.25 97 ARG A CA 1
ATOM 727 C C . ARG A 1 97 ? -24.409 -11.323 16.053 1.00 98.25 97 ARG A C 1
ATOM 729 O O . ARG A 1 97 ? -24.736 -11.980 17.043 1.00 98.25 97 ARG A O 1
ATOM 736 N N . GLY A 1 98 ? -24.249 -10.001 16.102 1.00 97.50 98 GLY A N 1
ATOM 737 C CA . GLY A 1 98 ? -24.470 -9.182 17.295 1.00 97.50 98 GLY A CA 1
ATOM 738 C C . GLY A 1 98 ? -23.469 -9.446 18.421 1.00 97.50 98 GLY A C 1
ATOM 739 O O . GLY A 1 98 ? -23.753 -9.141 19.579 1.00 97.50 98 GLY A O 1
ATOM 740 N N . LYS A 1 99 ? -22.310 -10.054 18.129 1.00 98.06 99 LYS A N 1
ATOM 741 C CA . LYS A 1 99 ? -21.276 -10.290 19.143 1.00 98.06 99 LYS A CA 1
ATOM 742 C C . LYS A 1 99 ? -20.459 -9.020 19.350 1.00 98.06 99 LYS A C 1
ATOM 744 O O . LYS A 1 99 ? -20.013 -8.395 18.390 1.00 98.06 99 LYS A O 1
ATOM 749 N N . ARG A 1 100 ? -20.220 -8.681 20.618 1.00 97.62 100 ARG A N 1
ATOM 750 C CA . ARG A 1 100 ? -19.268 -7.637 20.995 1.00 97.62 100 ARG A CA 1
ATOM 751 C C . ARG A 1 100 ? -17.857 -8.116 20.661 1.00 97.62 100 ARG A C 1
ATOM 753 O O . ARG A 1 100 ? -17.429 -9.148 21.174 1.00 97.62 100 ARG A O 1
ATOM 760 N N . VAL A 1 101 ? -17.154 -7.366 19.820 1.00 98.44 101 VAL A N 1
ATOM 761 C CA . VAL A 1 101 ? -15.747 -7.607 19.491 1.00 98.44 101 VAL A CA 1
ATOM 762 C C . VAL A 1 101 ? -14.925 -6.484 20.108 1.00 98.44 101 VAL A C 1
ATOM 764 O O . VAL A 1 101 ? -15.210 -5.309 19.882 1.00 98.44 101 VAL A O 1
ATOM 767 N N . VAL A 1 102 ? -13.914 -6.861 20.884 1.00 98.38 102 VAL A N 1
ATOM 768 C CA . VAL A 1 102 ? -12.952 -5.945 21.499 1.00 98.38 102 VAL A CA 1
ATOM 769 C C . VAL A 1 102 ? -11.577 -6.310 20.967 1.00 98.38 102 VAL A C 1
ATOM 771 O O . VAL A 1 102 ? -11.229 -7.491 20.927 1.00 98.38 102 VAL A O 1
ATOM 774 N N . ILE A 1 103 ? -10.811 -5.311 20.539 1.00 98.31 103 ILE A N 1
ATOM 775 C CA . ILE A 1 103 ? -9.441 -5.501 20.063 1.00 98.31 103 ILE A CA 1
ATOM 776 C C . ILE A 1 103 ? -8.490 -4.810 21.027 1.00 98.31 103 ILE A C 1
ATOM 778 O O . ILE A 1 103 ? -8.636 -3.620 21.308 1.00 98.31 103 ILE A O 1
ATOM 782 N N . ASN A 1 104 ? -7.486 -5.558 21.480 1.00 97.75 104 ASN A N 1
ATOM 783 C CA . ASN A 1 104 ? -6.288 -4.997 22.079 1.00 97.75 104 ASN A CA 1
ATOM 784 C C . ASN A 1 104 ? -5.257 -4.776 20.967 1.00 97.75 104 ASN A C 1
ATOM 786 O O . ASN A 1 104 ? -4.842 -5.714 20.288 1.00 97.75 104 ASN A O 1
ATOM 790 N N . LEU A 1 105 ? -4.905 -3.516 20.745 1.00 96.38 105 LEU A N 1
ATOM 791 C CA . LEU A 1 105 ? -4.037 -3.066 19.674 1.00 96.38 105 LEU A CA 1
ATOM 792 C C . LEU A 1 105 ? -2.722 -2.541 20.244 1.00 96.38 105 LEU A C 1
ATOM 794 O O . LEU A 1 105 ? -2.700 -1.549 20.980 1.00 96.38 105 LEU A O 1
ATOM 798 N N . ASN A 1 106 ? -1.625 -3.170 19.840 1.00 95.62 106 ASN A N 1
ATOM 799 C CA . ASN A 1 106 ? -0.275 -2.704 20.110 1.00 95.62 106 ASN A CA 1
ATOM 800 C C . ASN A 1 106 ? 0.444 -2.470 18.777 1.00 95.62 106 ASN A C 1
ATOM 802 O O . ASN A 1 106 ? 0.901 -3.416 18.142 1.00 95.62 106 ASN A O 1
ATOM 806 N N . ILE A 1 107 ? 0.485 -1.212 18.339 1.00 91.00 107 ILE A N 1
ATOM 807 C CA . ILE A 1 107 ? 1.215 -0.782 17.145 1.00 91.00 107 ILE A CA 1
ATOM 808 C C . ILE A 1 107 ? 2.320 0.156 17.607 1.00 91.00 107 ILE A C 1
ATOM 810 O O . ILE A 1 107 ? 2.053 1.128 18.315 1.00 91.00 107 ILE A O 1
ATOM 814 N N . THR A 1 1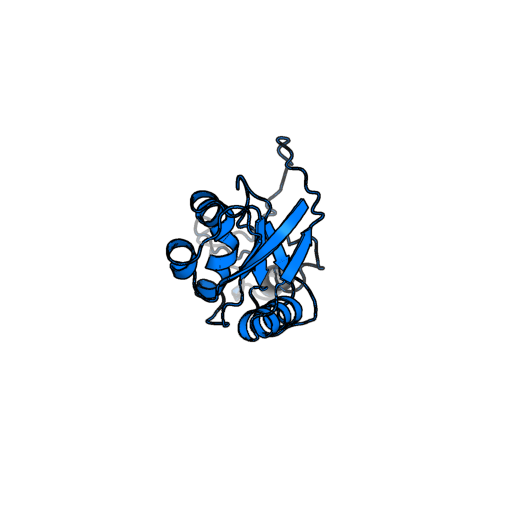08 ? 3.539 -0.112 17.158 1.00 90.50 108 THR A N 1
ATOM 815 C CA . THR A 1 108 ? 4.684 0.775 17.324 1.00 90.50 108 THR A CA 1
ATOM 816 C C . THR A 1 108 ? 5.197 1.180 15.948 1.00 90.50 108 THR A C 1
ATOM 818 O O . THR A 1 108 ? 5.441 0.350 15.077 1.00 90.50 108 THR A O 1
ATOM 821 N N . SER A 1 109 ? 5.335 2.482 15.738 1.00 88.44 109 SER A N 1
ATOM 822 C CA . SER A 1 109 ? 5.932 3.066 14.540 1.00 88.44 109 SER A CA 1
ATOM 823 C C . SER A 1 109 ? 6.537 4.407 14.921 1.00 88.44 109 SER A C 1
ATOM 825 O O . SER A 1 109 ? 5.950 5.124 15.731 1.00 88.44 109 SER A O 1
ATOM 827 N N . ALA A 1 110 ? 7.671 4.756 14.326 1.00 85.69 110 ALA A N 1
ATOM 828 C CA . ALA A 1 110 ? 8.281 6.066 14.487 1.00 85.69 110 ALA A CA 1
ATOM 829 C C . ALA A 1 110 ? 8.375 6.729 13.115 1.00 85.69 110 ALA A C 1
ATOM 831 O O . ALA A 1 110 ? 8.825 6.108 12.152 1.00 85.69 110 ALA A O 1
ATOM 832 N N . GLU A 1 111 ? 7.934 7.979 13.034 1.00 84.12 111 GLU A N 1
ATOM 833 C CA . GLU A 1 111 ? 8.286 8.840 11.914 1.00 84.12 111 GLU A CA 1
ATOM 834 C C . GLU A 1 111 ? 9.615 9.520 12.247 1.00 84.12 111 GLU A C 1
ATOM 836 O O . GLU A 1 111 ? 9.845 9.907 13.393 1.00 84.12 111 GLU A O 1
ATOM 841 N N . SER A 1 112 ? 10.500 9.612 11.258 1.00 85.19 112 SER A N 1
ATOM 842 C CA . SER A 1 112 ? 11.733 10.382 11.366 1.00 85.19 112 SER A CA 1
ATOM 843 C C . SER A 1 112 ? 11.602 11.636 10.514 1.00 85.19 112 SER A C 1
ATOM 845 O O . SER A 1 112 ? 11.236 11.545 9.340 1.00 85.19 112 SER A O 1
ATOM 847 N N . ASP A 1 113 ? 11.932 12.788 11.096 1.00 85.00 113 ASP A N 1
ATOM 848 C CA . ASP A 1 113 ? 12.087 14.047 10.360 1.00 85.00 113 ASP A CA 1
ATOM 849 C C . ASP A 1 113 ? 13.404 14.085 9.565 1.00 85.00 113 ASP A C 1
ATOM 851 O O . ASP A 1 113 ? 13.632 14.987 8.754 1.00 85.00 113 ASP A O 1
ATOM 855 N N . GLU A 1 114 ? 14.284 13.099 9.772 1.00 92.38 114 GLU A N 1
ATOM 856 C CA . GLU A 1 114 ? 15.518 12.975 9.012 1.00 92.38 114 GLU A CA 1
ATOM 857 C C . GLU A 1 114 ? 15.216 12.556 7.575 1.00 92.38 114 GLU A C 1
ATOM 859 O O . GLU A 1 114 ? 14.753 11.450 7.280 1.00 92.38 114 GLU A O 1
ATOM 864 N N . LEU A 1 115 ? 15.534 13.455 6.651 1.00 90.25 115 LEU A N 1
ATOM 865 C CA . LEU A 1 115 ? 15.517 13.143 5.236 1.00 90.25 115 LEU A CA 1
ATOM 866 C C . LEU A 1 115 ? 16.633 12.146 4.923 1.00 90.25 115 LEU A C 1
ATOM 868 O O . LEU A 1 115 ? 17.817 12.429 5.101 1.00 90.25 115 LEU A O 1
ATOM 872 N N . VAL A 1 116 ? 16.248 10.994 4.387 1.00 91.81 116 VAL A N 1
ATOM 873 C CA . VAL A 1 116 ? 17.188 10.006 3.859 1.00 91.81 116 VAL A CA 1
ATOM 874 C C . VAL A 1 116 ? 17.477 10.272 2.386 1.00 91.81 116 VAL A C 1
ATOM 876 O O . VAL A 1 116 ? 16.579 10.542 1.585 1.00 91.81 116 VAL A O 1
ATOM 879 N N . LEU A 1 117 ? 18.753 10.181 2.009 1.00 95.50 117 LEU A N 1
ATOM 880 C CA . LEU A 1 117 ? 19.164 10.335 0.619 1.00 95.50 117 LEU A CA 1
ATOM 881 C C . LEU A 1 117 ? 18.736 9.110 -0.200 1.00 95.50 117 LEU A C 1
ATOM 883 O O . LEU A 1 117 ? 19.267 8.016 -0.016 1.00 95.50 117 LEU A O 1
ATOM 887 N N . SER A 1 118 ? 17.839 9.324 -1.161 1.00 95.69 118 SER A N 1
ATOM 888 C CA . SER A 1 118 ? 17.535 8.361 -2.225 1.00 95.69 118 SER A CA 1
ATOM 889 C C . SER A 1 118 ? 18.277 8.715 -3.519 1.00 95.69 118 SER A C 1
ATOM 891 O O . SER A 1 118 ? 18.876 9.788 -3.642 1.00 95.69 118 SER A O 1
ATOM 893 N N . ARG A 1 119 ? 18.283 7.802 -4.495 1.00 96.06 119 ARG A N 1
ATOM 894 C CA . ARG A 1 119 ? 18.963 7.989 -5.783 1.00 96.06 119 ARG A CA 1
ATOM 895 C C . ARG A 1 119 ? 18.122 7.470 -6.937 1.00 96.06 119 ARG A C 1
ATOM 897 O O . ARG A 1 119 ? 17.696 6.319 -6.933 1.00 96.06 119 ARG A O 1
ATOM 904 N N . ASN A 1 120 ? 18.025 8.286 -7.981 1.00 96.19 120 ASN A N 1
ATOM 905 C CA . ASN A 1 120 ? 17.659 7.813 -9.308 1.00 96.19 120 ASN A CA 1
ATOM 906 C C . ASN A 1 120 ? 18.915 7.284 -10.006 1.00 96.19 120 ASN A C 1
ATOM 908 O O . ASN A 1 120 ? 19.962 7.934 -9.986 1.00 96.19 120 ASN A O 1
ATOM 912 N N . LEU A 1 121 ? 18.811 6.110 -10.627 1.00 93.25 121 LEU A N 1
ATOM 913 C CA . LEU A 1 121 ? 19.850 5.575 -11.504 1.00 93.25 121 LEU A CA 1
ATOM 914 C C . LEU A 1 121 ? 19.418 5.778 -12.950 1.00 93.25 121 LEU A C 1
ATOM 916 O O . LEU A 1 121 ? 18.370 5.282 -13.357 1.00 93.25 121 LEU A O 1
ATOM 920 N N . VAL A 1 122 ? 20.237 6.498 -13.711 1.00 94.62 122 VAL A N 1
ATOM 921 C CA . VAL A 1 122 ? 19.970 6.822 -15.112 1.00 94.62 122 VAL A CA 1
ATOM 922 C C . VAL A 1 122 ? 21.042 6.172 -15.975 1.00 94.62 122 VAL A C 1
ATOM 924 O O . VAL A 1 122 ? 22.236 6.323 -15.718 1.00 94.62 122 VAL A O 1
ATOM 927 N N . PHE A 1 123 ? 20.599 5.434 -16.989 1.00 91.56 123 PHE A N 1
ATOM 928 C CA . PHE A 1 123 ? 21.450 4.860 -18.023 1.00 91.56 123 PHE A CA 1
ATOM 929 C C . PHE A 1 123 ? 20.982 5.390 -19.369 1.00 91.56 123 PHE A C 1
ATOM 931 O O . PHE A 1 123 ? 19.789 5.356 -19.660 1.00 91.56 123 PHE A O 1
ATOM 938 N N . GLU A 1 124 ? 21.923 5.832 -20.190 1.00 93.38 124 GLU A N 1
ATOM 939 C CA . GLU A 1 124 ? 21.632 6.450 -21.478 1.00 93.38 124 GLU A CA 1
ATOM 940 C C . GLU A 1 124 ? 22.307 5.673 -22.611 1.00 93.38 124 GLU A C 1
ATOM 942 O O . GLU A 1 124 ? 23.440 5.197 -22.481 1.00 93.38 124 GLU A O 1
ATOM 947 N N . ILE A 1 125 ? 21.589 5.535 -23.725 1.00 92.88 125 ILE A N 1
ATOM 948 C CA . ILE A 1 125 ? 22.148 5.139 -25.016 1.00 92.88 125 ILE A CA 1
ATOM 949 C C . ILE A 1 125 ? 21.923 6.343 -25.934 1.00 92.88 125 ILE A C 1
ATOM 951 O O . ILE A 1 125 ? 20.777 6.563 -26.316 1.00 92.88 125 ILE A O 1
ATOM 955 N N . PRO A 1 126 ? 22.967 7.124 -26.264 1.00 91.62 126 PRO A N 1
ATOM 956 C CA . PRO A 1 126 ? 22.797 8.324 -27.072 1.00 91.62 126 PRO A CA 1
ATOM 957 C C . PRO A 1 126 ? 22.206 8.007 -28.448 1.00 91.62 126 PRO A C 1
ATOM 959 O O . PRO A 1 126 ? 22.666 7.087 -29.136 1.00 91.62 126 PRO A O 1
ATOM 962 N N . GLY A 1 127 ? 21.215 8.798 -28.858 1.00 94.00 127 GLY A N 1
ATOM 963 C CA . GLY A 1 127 ? 20.674 8.768 -30.209 1.00 94.00 127 GLY A CA 1
ATOM 964 C C . GLY A 1 127 ? 21.719 9.182 -31.249 1.00 94.00 127 GLY A C 1
ATOM 965 O O . GLY A 1 127 ? 22.564 10.043 -31.013 1.00 94.00 127 GLY A O 1
ATOM 966 N N . SER A 1 128 ? 21.667 8.562 -32.426 1.00 92.06 128 SER A N 1
ATOM 967 C CA . SER A 1 128 ? 22.639 8.802 -33.502 1.00 92.06 128 SER A CA 1
ATOM 968 C C . SER A 1 128 ? 22.329 10.024 -34.371 1.00 92.06 128 SER A C 1
ATOM 970 O O . SER A 1 128 ? 23.252 10.710 -34.801 1.00 92.06 128 SER A O 1
ATOM 972 N N . THR A 1 129 ? 21.051 10.298 -34.653 1.00 95.56 129 THR A N 1
ATOM 973 C CA . THR A 1 129 ? 20.628 11.378 -35.569 1.00 95.56 129 THR A CA 1
ATOM 974 C C . THR A 1 129 ? 19.799 12.459 -34.886 1.00 95.56 129 THR A C 1
ATOM 976 O O . THR A 1 129 ? 19.743 13.585 -35.367 1.00 95.56 129 THR A O 1
ATOM 979 N N . LEU A 1 130 ? 19.136 12.114 -33.784 1.00 96.31 130 LEU A N 1
ATOM 980 C CA . LEU A 1 130 ? 18.238 12.964 -33.009 1.00 96.31 130 LEU A CA 1
ATOM 981 C C . LEU A 1 130 ? 18.627 12.887 -31.519 1.00 96.31 130 LEU A C 1
ATOM 983 O O . LEU A 1 130 ? 17.808 12.479 -30.702 1.00 96.31 130 LEU A O 1
ATOM 987 N N . PRO A 1 131 ? 19.867 13.257 -31.137 1.00 92.56 131 PRO A N 1
ATOM 988 C CA . PRO A 1 131 ? 20.391 13.042 -29.780 1.00 92.56 131 PRO A CA 1
ATOM 989 C C . PRO A 1 131 ? 19.656 13.829 -28.681 1.00 92.56 131 PRO A C 1
ATOM 991 O O . PRO A 1 131 ? 19.867 13.572 -27.503 1.00 92.56 131 PRO A O 1
ATOM 994 N N . ASN A 1 132 ? 18.809 14.792 -29.055 1.00 95.75 132 ASN A N 1
ATOM 995 C CA . ASN A 1 132 ? 18.031 15.606 -28.119 1.00 95.75 132 ASN A CA 1
ATOM 996 C C . ASN A 1 132 ? 16.589 15.095 -27.930 1.00 95.75 132 ASN A C 1
ATOM 998 O O . ASN A 1 132 ? 15.849 15.652 -27.121 1.00 95.75 132 ASN A O 1
ATOM 1002 N N . GLU A 1 133 ? 16.158 14.081 -28.687 1.00 97.25 133 GLU A N 1
ATOM 1003 C CA . GLU A 1 133 ? 14.870 13.417 -28.478 1.00 97.25 133 GLU A CA 1
ATOM 1004 C C . GLU A 1 133 ? 15.059 12.245 -27.514 1.00 97.25 133 GLU A C 1
ATOM 1006 O O . GLU A 1 133 ? 15.982 11.459 -27.674 1.00 97.25 133 GLU A O 1
ATOM 1011 N N . VAL A 1 134 ? 14.182 12.105 -26.517 1.00 95.81 134 VAL A N 1
ATOM 1012 C CA . VAL A 1 134 ? 14.342 11.096 -25.460 1.00 95.81 134 VAL A CA 1
ATOM 1013 C C . VAL A 1 134 ? 13.173 10.122 -25.470 1.00 95.81 134 VAL A C 1
ATOM 1015 O O . VAL A 1 134 ? 12.009 10.522 -25.417 1.00 95.81 134 VAL A O 1
ATOM 1018 N N . VAL A 1 135 ? 13.486 8.827 -25.466 1.00 95.75 135 VAL A N 1
ATOM 1019 C CA . VAL A 1 135 ? 12.535 7.768 -25.112 1.00 95.75 135 VAL A CA 1
ATOM 1020 C C . VAL A 1 135 ? 12.862 7.287 -23.703 1.00 95.75 135 VAL A C 1
ATOM 1022 O O . VAL A 1 135 ? 13.902 6.676 -23.472 1.00 95.75 135 VAL A O 1
ATOM 1025 N N . LEU A 1 136 ? 11.969 7.561 -22.751 1.00 95.62 136 LEU A N 1
ATOM 1026 C CA . LEU A 1 136 ? 12.159 7.155 -21.362 1.00 95.62 136 LEU A CA 1
ATOM 1027 C C . LEU A 1 136 ? 11.584 5.756 -21.121 1.00 95.62 136 LEU A C 1
ATOM 1029 O O . LEU A 1 136 ? 10.378 5.540 -21.226 1.00 95.62 136 LEU A O 1
ATOM 1033 N N . LEU A 1 137 ? 12.456 4.827 -20.737 1.00 95.94 137 LEU A N 1
ATOM 1034 C CA . LEU A 1 137 ? 12.085 3.540 -20.154 1.00 95.94 137 LEU A CA 1
ATOM 1035 C C . LEU A 1 137 ? 12.385 3.605 -18.657 1.00 95.94 137 LEU A C 1
ATOM 1037 O O . LEU A 1 137 ? 13.534 3.822 -18.271 1.00 95.94 137 LEU A O 1
ATOM 1041 N N . SER A 1 138 ? 11.369 3.437 -17.816 1.00 96.38 138 SER A N 1
ATOM 1042 C CA . SER A 1 138 ? 11.508 3.594 -16.369 1.00 96.38 138 SER A CA 1
ATOM 1043 C C . SER A 1 138 ? 10.883 2.444 -15.589 1.00 96.38 138 SER A C 1
ATOM 1045 O O . SER A 1 138 ? 9.988 1.745 -16.058 1.00 96.38 138 SER A O 1
ATOM 1047 N N . ALA A 1 139 ? 11.424 2.261 -14.392 1.00 97.31 139 ALA A N 1
ATOM 1048 C CA . ALA A 1 139 ? 10.973 1.365 -13.342 1.00 97.31 139 ALA A CA 1
ATOM 1049 C C . ALA A 1 139 ? 11.427 1.979 -12.013 1.00 97.31 139 ALA A C 1
ATOM 1051 O O . ALA A 1 139 ? 12.400 2.747 -11.999 1.00 97.31 139 ALA A O 1
ATOM 1052 N N . HIS A 1 140 ? 10.754 1.664 -10.912 1.00 97.75 140 HIS A N 1
ATOM 1053 C CA . HIS A 1 140 ? 11.157 2.165 -9.592 1.00 97.75 140 HIS A CA 1
ATOM 1054 C C . HIS A 1 140 ? 11.977 1.118 -8.828 1.00 97.75 140 HIS A C 1
ATOM 1056 O O . HIS A 1 140 ? 11.999 -0.055 -9.196 1.00 97.75 140 HIS A O 1
ATOM 1062 N N . MET A 1 141 ? 12.780 1.565 -7.858 1.00 94.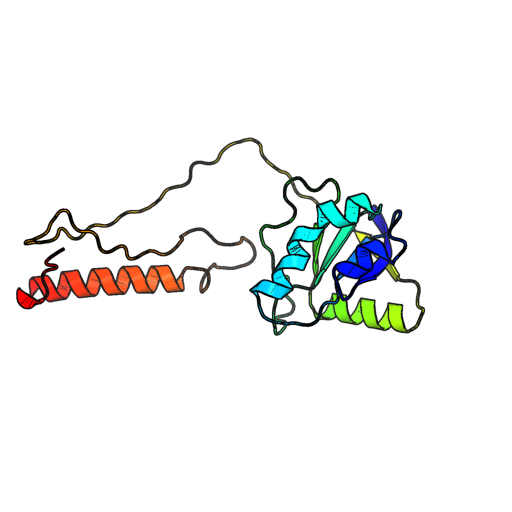56 141 MET A N 1
ATOM 1063 C CA . MET A 1 141 ? 13.801 0.736 -7.196 1.00 94.56 141 MET A CA 1
ATOM 1064 C C . MET A 1 141 ? 13.539 0.489 -5.718 1.00 94.56 141 MET A C 1
ATOM 1066 O O . MET A 1 141 ? 14.072 -0.476 -5.166 1.00 94.56 141 MET A O 1
ATOM 1070 N N . ASP A 1 142 ? 12.739 1.337 -5.093 1.00 96.31 142 ASP A N 1
ATOM 1071 C CA . ASP A 1 142 ? 12.210 1.097 -3.768 1.00 96.31 142 ASP A CA 1
ATOM 1072 C C . ASP A 1 142 ? 11.142 -0.006 -3.786 1.00 96.31 142 ASP A C 1
ATOM 1074 O O . ASP A 1 142 ? 10.689 -0.482 -4.823 1.00 96.31 142 ASP A O 1
ATOM 1078 N N . SER A 1 143 ? 10.791 -0.487 -2.602 1.00 97.12 143 SER A N 1
ATOM 1079 C CA . SER A 1 143 ? 9.674 -1.404 -2.419 1.00 97.12 143 SER A CA 1
ATOM 1080 C C . SER A 1 143 ? 9.187 -1.299 -0.983 1.00 97.12 143 SER A C 1
ATOM 1082 O O . SER A 1 143 ? 9.839 -0.683 -0.135 1.00 97.12 143 SER A O 1
ATOM 1084 N N . TRP A 1 144 ? 8.049 -1.920 -0.704 1.00 96.44 144 TRP A N 1
ATOM 1085 C CA . TRP A 1 144 ? 7.598 -2.104 0.667 1.00 96.44 144 TRP A CA 1
ATOM 1086 C C . TRP A 1 144 ? 8.451 -3.145 1.400 1.00 96.44 144 TRP A C 1
ATOM 1088 O O . TRP A 1 144 ? 8.914 -4.128 0.827 1.00 96.44 144 TRP A O 1
ATOM 1098 N N . ASP A 1 145 ? 8.603 -2.936 2.699 1.00 93.50 145 ASP A N 1
ATOM 1099 C CA . ASP A 1 145 ? 9.496 -3.640 3.621 1.00 93.50 145 ASP A CA 1
ATOM 1100 C C . ASP A 1 145 ? 9.020 -5.042 4.041 1.00 93.50 145 ASP A C 1
ATOM 1102 O O . ASP A 1 145 ? 9.793 -5.831 4.579 1.00 93.50 145 ASP A O 1
ATOM 1106 N N . ILE A 1 146 ? 7.764 -5.391 3.760 1.00 92.75 146 ILE A N 1
ATOM 1107 C CA . ILE A 1 146 ? 7.165 -6.686 4.131 1.00 92.75 146 ILE A CA 1
ATOM 1108 C C . ILE A 1 146 ? 7.406 -7.810 3.107 1.00 92.75 146 ILE A C 1
ATOM 1110 O O . ILE A 1 146 ? 6.834 -8.895 3.224 1.00 92.75 146 ILE A O 1
ATOM 1114 N N . GLY A 1 147 ? 8.209 -7.562 2.070 1.00 92.69 147 GLY A N 1
ATOM 1115 C CA . GLY A 1 147 ? 8.463 -8.509 0.988 1.00 92.69 147 GLY A CA 1
ATOM 1116 C C . GLY A 1 147 ? 9.815 -8.292 0.313 1.00 92.69 147 GLY A C 1
ATOM 1117 O O . GLY A 1 147 ? 10.696 -7.633 0.848 1.00 92.69 147 GLY A O 1
ATOM 1118 N N . GLN A 1 148 ? 9.987 -8.882 -0.872 1.00 95.25 148 GLN A N 1
ATOM 1119 C CA . GLN A 1 148 ? 11.236 -8.800 -1.648 1.00 95.25 148 GLN A CA 1
ATOM 1120 C C . GLN A 1 148 ? 11.148 -7.838 -2.846 1.00 95.25 148 GLN A C 1
ATOM 1122 O O . GLN A 1 148 ? 12.056 -7.806 -3.671 1.00 95.25 148 GLN A O 1
ATOM 1127 N N . GLY A 1 149 ? 10.026 -7.124 -3.012 1.00 96.44 149 GLY A N 1
ATOM 1128 C CA . GLY A 1 149 ? 9.831 -6.187 -4.128 1.00 96.44 149 GLY A CA 1
ATOM 1129 C C . GLY A 1 149 ? 9.920 -6.823 -5.522 1.00 96.44 149 GLY A C 1
ATOM 1130 O O . GLY A 1 149 ? 10.251 -6.147 -6.488 1.00 96.44 149 GLY A O 1
ATOM 1131 N N . ALA A 1 150 ? 9.678 -8.134 -5.652 1.00 96.94 150 ALA A N 1
ATOM 1132 C CA . ALA A 1 150 ? 9.969 -8.864 -6.888 1.00 96.94 150 ALA A CA 1
ATOM 1133 C C . ALA A 1 150 ? 9.108 -8.416 -8.079 1.00 96.94 150 ALA A C 1
ATOM 1135 O O . ALA A 1 150 ? 9.629 -8.273 -9.178 1.00 96.94 150 ALA A O 1
ATOM 1136 N N . LEU A 1 151 ? 7.804 -8.198 -7.876 1.00 95.25 151 LEU A N 1
ATOM 1137 C CA . LEU A 1 151 ? 6.894 -7.722 -8.929 1.00 95.25 151 LEU A CA 1
ATOM 1138 C C . LEU A 1 151 ? 6.636 -6.213 -8.870 1.00 95.25 151 LEU A C 1
ATOM 1140 O O . LEU A 1 151 ? 6.342 -5.629 -9.903 1.00 95.25 151 LEU A O 1
ATOM 1144 N N . ASP A 1 152 ? 6.767 -5.605 -7.692 1.00 96.06 152 ASP A N 1
ATOM 1145 C CA . ASP A 1 152 ? 6.618 -4.166 -7.458 1.00 96.06 152 ASP A CA 1
ATOM 1146 C C . ASP A 1 152 ? 7.920 -3.639 -6.825 1.00 96.06 152 ASP A C 1
ATOM 1148 O O . ASP A 1 152 ? 8.087 -3.708 -5.607 1.00 96.06 152 ASP A O 1
ATOM 1152 N N . ASP A 1 153 ? 8.922 -3.230 -7.614 1.00 97.25 153 ASP A N 1
ATOM 1153 C CA . ASP A 1 153 ? 8.976 -3.249 -9.098 1.00 97.25 153 ASP A CA 1
ATOM 1154 C C . ASP A 1 153 ? 10.251 -3.908 -9.660 1.00 97.25 153 ASP A C 1
ATOM 1156 O O . ASP A 1 153 ? 10.811 -3.537 -10.694 1.00 97.25 153 ASP A O 1
ATOM 1160 N N . GLY A 1 154 ? 10.738 -4.957 -8.993 1.00 97.69 154 GLY A N 1
ATOM 1161 C CA . GLY A 1 154 ? 11.877 -5.750 -9.467 1.00 97.69 154 GLY A CA 1
ATOM 1162 C C . GLY A 1 154 ? 11.694 -6.279 -10.898 1.00 97.69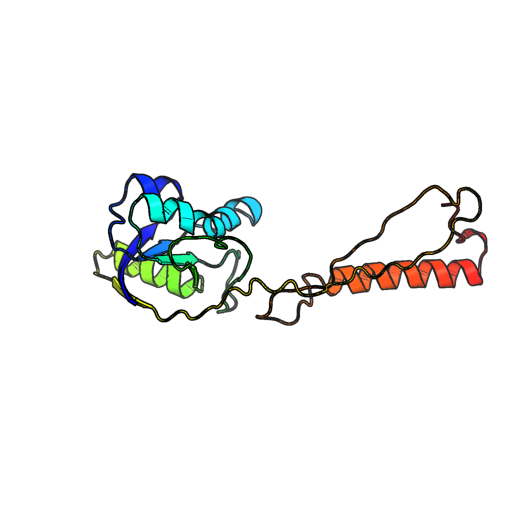 154 GLY A C 1
ATOM 1163 O O . GLY A 1 154 ? 12.643 -6.278 -11.688 1.00 97.69 154 GLY A O 1
ATOM 1164 N N . GLY A 1 155 ? 10.471 -6.671 -11.257 1.00 97.88 155 GLY A N 1
ATOM 1165 C CA . GLY A 1 155 ? 10.092 -7.134 -12.588 1.00 97.88 155 GLY A CA 1
ATOM 1166 C C . GLY A 1 155 ? 10.212 -6.040 -13.646 1.00 97.88 155 GLY A C 1
ATOM 1167 O O . GLY A 1 155 ? 10.860 -6.265 -14.672 1.00 97.88 155 GLY A O 1
ATOM 1168 N N . GLY A 1 156 ? 9.666 -4.844 -13.392 1.00 97.31 156 GLY A N 1
ATOM 1169 C CA . GLY A 1 156 ? 9.810 -3.698 -14.291 1.00 97.31 156 GLY A CA 1
ATOM 1170 C C . GLY A 1 156 ? 11.271 -3.303 -14.466 1.00 97.31 156 GLY A C 1
ATOM 1171 O O . GLY A 1 156 ? 11.739 -3.124 -15.593 1.00 97.31 156 GLY A O 1
ATOM 1172 N N . ARG A 1 157 ? 12.055 -3.299 -13.381 1.00 96.12 157 ARG A N 1
ATOM 1173 C CA . ARG A 1 157 ? 13.505 -3.051 -13.458 1.00 96.12 157 ARG A CA 1
ATOM 1174 C C . ARG A 1 157 ? 14.233 -4.072 -14.320 1.00 96.12 157 ARG A C 1
ATOM 1176 O O . ARG A 1 157 ? 15.091 -3.698 -15.124 1.00 96.12 157 ARG A O 1
ATOM 1183 N N . ALA A 1 158 ? 13.919 -5.356 -14.151 1.00 96.88 158 ALA A N 1
ATOM 1184 C CA . ALA A 1 158 ? 14.511 -6.420 -14.950 1.00 96.88 158 ALA A CA 1
ATOM 1185 C C . ALA A 1 158 ? 14.164 -6.249 -16.436 1.00 96.88 158 ALA A C 1
ATOM 1187 O O . ALA A 1 158 ? 15.054 -6.367 -17.282 1.00 96.88 158 ALA A O 1
ATOM 1188 N N . ALA A 1 159 ? 12.913 -5.896 -16.746 1.00 97.31 159 ALA A N 1
ATOM 1189 C CA . ALA A 1 159 ? 12.449 -5.646 -18.106 1.00 97.31 159 ALA A CA 1
ATOM 1190 C C . ALA A 1 159 ? 13.158 -4.445 -18.754 1.00 97.31 159 ALA A C 1
ATOM 1192 O O . ALA A 1 159 ? 13.716 -4.587 -19.844 1.00 97.31 159 ALA A O 1
ATOM 1193 N N . VAL A 1 160 ? 13.225 -3.295 -18.070 1.00 96.75 160 VAL A N 1
ATOM 1194 C CA . VAL A 1 160 ? 13.930 -2.094 -18.558 1.00 96.75 160 VAL A CA 1
ATOM 1195 C C . VAL A 1 160 ? 15.400 -2.404 -18.831 1.00 96.75 160 VAL A C 1
ATOM 1197 O O . VAL A 1 160 ? 15.918 -2.109 -19.910 1.00 96.75 160 VAL A O 1
ATOM 1200 N N . ARG A 1 161 ? 16.080 -3.068 -17.889 1.00 95.12 161 ARG A N 1
ATOM 1201 C CA . ARG A 1 161 ? 17.486 -3.453 -18.059 1.00 95.12 161 ARG A CA 1
ATOM 1202 C C . ARG A 1 161 ? 17.677 -4.412 -19.234 1.00 95.12 161 ARG A C 1
ATOM 1204 O O . ARG A 1 161 ? 18.636 -4.254 -19.991 1.00 95.12 161 ARG A O 1
ATOM 1211 N N . ALA A 1 162 ? 16.808 -5.411 -19.374 1.00 96.75 162 ALA A N 1
ATOM 1212 C CA . ALA A 1 162 ? 16.882 -6.380 -20.462 1.00 96.75 162 ALA A CA 1
ATOM 1213 C C . ALA A 1 162 ? 16.680 -5.706 -21.827 1.00 96.75 162 ALA A C 1
ATOM 1215 O O . ALA A 1 162 ? 17.471 -5.953 -22.737 1.00 96.75 162 ALA A O 1
ATOM 1216 N N . ALA A 1 163 ? 15.698 -4.807 -21.944 1.00 95.81 163 ALA A N 1
ATOM 1217 C CA . ALA A 1 163 ? 15.445 -4.036 -23.158 1.00 95.81 163 ALA A CA 1
ATOM 1218 C C . ALA A 1 163 ? 16.658 -3.174 -23.548 1.00 95.81 163 ALA A C 1
ATOM 1220 O O . ALA A 1 163 ? 17.144 -3.264 -24.676 1.00 95.81 163 ALA A O 1
ATOM 1221 N N . MET A 1 164 ? 17.217 -2.418 -22.598 1.00 94.44 164 MET A N 1
ATOM 1222 C CA . MET A 1 164 ? 18.404 -1.583 -22.830 1.00 94.44 164 MET A CA 1
ATOM 1223 C C . MET A 1 164 ? 19.623 -2.411 -23.257 1.00 94.44 164 MET A C 1
ATOM 1225 O O . MET A 1 164 ? 20.353 -2.040 -24.180 1.00 94.44 164 MET A O 1
ATOM 1229 N N . LEU A 1 165 ? 19.845 -3.564 -22.616 1.00 95.31 165 LEU A N 1
ATOM 1230 C CA . LEU A 1 165 ? 20.948 -4.459 -22.963 1.00 95.31 165 LEU A CA 1
ATOM 1231 C C . LEU A 1 165 ? 20.767 -5.079 -24.353 1.00 95.31 165 LEU A C 1
ATOM 1233 O O . LEU A 1 165 ? 21.747 -5.208 -25.086 1.00 95.31 165 LEU A O 1
ATOM 1237 N N . ALA A 1 166 ? 19.537 -5.451 -24.712 1.00 96.00 166 ALA A N 1
ATOM 1238 C CA . ALA A 1 166 ? 19.212 -5.986 -26.027 1.00 96.00 166 ALA A CA 1
ATOM 1239 C C . ALA A 1 166 ? 19.485 -4.951 -27.126 1.00 96.00 166 ALA A C 1
ATOM 1241 O O . ALA A 1 166 ? 20.229 -5.256 -28.055 1.00 96.00 166 ALA A O 1
ATOM 1242 N N . ILE A 1 167 ? 18.995 -3.714 -26.972 1.00 94.88 167 ILE A N 1
ATOM 1243 C CA . ILE A 1 167 ? 19.252 -2.608 -27.911 1.00 94.88 167 ILE A CA 1
ATOM 1244 C C . ILE A 1 167 ? 20.758 -2.391 -28.083 1.00 94.88 167 ILE A C 1
ATOM 1246 O O . ILE A 1 167 ? 21.261 -2.402 -29.204 1.00 94.88 167 ILE A O 1
ATOM 1250 N N . LYS A 1 168 ? 21.504 -2.268 -26.976 1.00 93.88 168 LYS A N 1
ATOM 1251 C CA . LYS A 1 168 ? 22.958 -2.054 -27.021 1.00 93.88 168 LYS A CA 1
ATOM 1252 C C . LYS A 1 168 ? 23.700 -3.187 -27.738 1.00 93.88 168 LYS A C 1
ATOM 1254 O O . LYS A 1 168 ? 24.616 -2.920 -28.510 1.00 93.88 168 LYS A O 1
ATOM 1259 N N . ARG A 1 169 ? 23.336 -4.446 -27.468 1.00 96.00 169 ARG A N 1
ATOM 1260 C CA . ARG A 1 169 ? 23.974 -5.622 -28.087 1.00 96.00 169 ARG A CA 1
ATOM 1261 C C . ARG A 1 169 ? 23.652 -5.727 -29.573 1.00 96.00 169 ARG A C 1
ATOM 1263 O O . ARG A 1 169 ? 24.557 -5.988 -30.356 1.00 96.00 169 ARG A O 1
ATOM 1270 N N . LEU A 1 170 ? 22.399 -5.490 -29.958 1.00 96.75 170 LEU A N 1
ATOM 1271 C CA . LEU A 1 170 ? 21.979 -5.511 -31.358 1.00 96.75 170 LEU A CA 1
ATOM 1272 C C . LEU A 1 170 ? 22.655 -4.391 -32.158 1.00 96.75 170 LEU A C 1
ATOM 1274 O O . LEU A 1 170 ? 23.225 -4.655 -33.208 1.00 96.75 170 LEU A O 1
ATOM 1278 N N . ALA A 1 171 ? 22.713 -3.175 -31.612 1.00 95.12 171 ALA A N 1
ATOM 1279 C CA . ALA A 1 171 ? 23.384 -2.033 -32.238 1.00 95.12 171 ALA A CA 1
ATOM 1280 C C . ALA A 1 171 ? 24.900 -2.232 -32.458 1.00 95.12 171 ALA A C 1
ATOM 1282 O O . ALA A 1 171 ? 25.505 -1.532 -33.278 1.00 95.12 171 ALA A O 1
ATOM 1283 N N . ALA A 1 172 ? 25.522 -3.153 -31.711 1.00 93.81 172 ALA A N 1
ATOM 1284 C CA . ALA A 1 172 ? 26.929 -3.511 -31.865 1.00 93.81 172 ALA A CA 1
ATOM 1285 C C . ALA A 1 172 ? 27.178 -4.488 -33.026 1.00 93.81 172 ALA A C 1
ATOM 1287 O O . ALA A 1 172 ? 28.279 -4.492 -33.570 1.00 93.81 172 ALA A O 1
ATOM 1288 N N . VAL A 1 173 ? 26.180 -5.298 -33.402 1.00 97.06 173 VAL A N 1
ATOM 1289 C CA . VAL A 1 173 ? 26.291 -6.290 -34.488 1.00 97.06 173 VAL A CA 1
ATOM 1290 C C . VAL A 1 173 ? 25.653 -5.813 -35.792 1.00 97.06 173 VAL A C 1
ATOM 1292 O O . VAL A 1 173 ? 26.152 -6.144 -36.862 1.00 97.06 173 VAL A O 1
ATOM 1295 N N . ASP A 1 174 ? 24.592 -5.010 -35.711 1.00 96.62 174 ASP A N 1
ATOM 1296 C CA . ASP A 1 174 ? 23.878 -4.460 -36.858 1.00 96.62 174 ASP A CA 1
ATOM 1297 C C . ASP A 1 174 ? 23.544 -2.971 -36.608 1.00 96.62 174 ASP A C 1
ATOM 1299 O O . ASP A 1 174 ? 22.750 -2.642 -35.715 1.00 96.62 174 ASP A O 1
ATOM 1303 N N . PRO A 1 175 ? 24.136 -2.043 -37.391 1.00 93.06 175 PRO A N 1
ATOM 1304 C CA . PRO A 1 175 ? 23.879 -0.611 -37.277 1.00 93.06 175 PRO A CA 1
ATOM 1305 C C . PRO A 1 175 ? 22.407 -0.207 -37.422 1.00 93.06 175 PRO A C 1
ATOM 1307 O O . PRO A 1 175 ? 22.048 0.862 -36.929 1.00 93.06 175 PRO A O 1
ATOM 1310 N N . ALA A 1 176 ? 21.554 -1.030 -38.045 1.00 94.00 176 ALA A N 1
ATOM 1311 C CA . ALA A 1 176 ? 20.121 -0.762 -38.165 1.00 94.00 176 ALA A CA 1
ATOM 1312 C C . ALA A 1 176 ? 19.411 -0.671 -36.801 1.00 94.00 176 ALA A C 1
ATOM 1314 O O . ALA A 1 176 ? 18.390 0.007 -36.687 1.00 94.00 176 ALA A O 1
ATOM 1315 N N . PHE A 1 177 ? 19.969 -1.295 -35.756 1.00 94.69 177 PHE A N 1
ATOM 1316 C CA . PHE A 1 177 ? 19.439 -1.243 -34.389 1.00 94.69 177 PHE A CA 1
ATOM 1317 C C . PHE A 1 177 ? 19.990 -0.085 -33.549 1.00 94.69 177 PHE A C 1
ATOM 1319 O O . PHE A 1 177 ? 19.636 0.033 -32.374 1.00 94.69 177 PHE A O 1
ATOM 1326 N N . ARG A 1 178 ? 20.850 0.782 -34.104 1.00 94.56 178 ARG A N 1
ATOM 1327 C CA . ARG A 1 178 ? 21.296 1.986 -33.388 1.00 94.56 178 ARG A CA 1
ATOM 1328 C C . ARG A 1 178 ? 20.107 2.928 -33.181 1.00 94.56 178 ARG A C 1
ATOM 1330 O O . ARG A 1 178 ? 19.482 3.321 -34.170 1.00 94.56 178 ARG A O 1
ATOM 1337 N N . PRO A 1 179 ? 19.801 3.332 -31.935 1.00 95.00 179 PRO A N 1
ATOM 1338 C CA . PRO A 1 179 ? 18.745 4.301 -31.689 1.00 95.00 179 PRO A CA 1
ATOM 1339 C C . PRO A 1 179 ? 19.000 5.592 -32.472 1.00 95.00 179 PRO A C 1
ATOM 1341 O O . PRO A 1 179 ? 20.118 6.115 -32.523 1.00 95.00 179 PRO A O 1
ATOM 1344 N N . LYS A 1 180 ? 17.961 6.092 -33.144 1.00 94.88 180 LYS A N 1
ATOM 1345 C CA . LYS A 1 180 ? 18.008 7.402 -33.812 1.00 94.88 180 LYS A CA 1
ATOM 1346 C C . LYS A 1 180 ? 17.904 8.531 -32.791 1.00 94.88 180 LYS A C 1
ATOM 1348 O O . LYS A 1 180 ? 18.601 9.528 -32.941 1.00 94.88 180 LYS A O 1
ATOM 1353 N N . ARG A 1 181 ? 17.066 8.308 -31.784 1.00 92.75 181 ARG A N 1
ATOM 1354 C CA . ARG A 1 181 ? 16.805 9.096 -30.583 1.00 92.75 181 ARG A CA 1
ATOM 1355 C C . ARG A 1 181 ? 16.979 8.176 -29.383 1.00 92.75 181 ARG A C 1
ATOM 1357 O O . ARG A 1 181 ? 16.646 6.978 -29.570 1.00 92.75 181 ARG A O 1
#